Protein AF-A0A956PWE1-F1 (afdb_monomer)

Structure (mmCIF, N/CA/C/O backbone):
data_AF-A0A956PWE1-F1
#
_entry.id   AF-A0A956PWE1-F1
#
loop_
_atom_site.group_PDB
_atom_site.id
_atom_site.type_symbol
_atom_site.label_atom_id
_atom_site.label_alt_id
_atom_site.label_comp_id
_atom_site.label_asym_id
_atom_site.label_entity_id
_atom_site.label_seq_id
_atom_site.pdbx_PDB_ins_code
_atom_site.Cartn_x
_atom_site.Cartn_y
_atom_site.Cartn_z
_atom_site.occupancy
_atom_site.B_iso_or_equiv
_atom_site.auth_seq_id
_atom_site.auth_comp_id
_atom_site.auth_asym_id
_atom_site.auth_atom_id
_atom_site.pdbx_PDB_model_num
ATOM 1 N N . GLU A 1 1 ? 15.036 -24.153 10.943 1.00 48.28 1 GLU A N 1
ATOM 2 C CA . GLU A 1 1 ? 14.467 -22.879 10.458 1.00 48.28 1 GLU A CA 1
ATOM 3 C C . GLU A 1 1 ? 12.993 -22.847 10.825 1.00 48.28 1 GLU A C 1
ATOM 5 O O . GLU A 1 1 ? 12.318 -23.848 10.613 1.00 48.28 1 GLU A O 1
ATOM 10 N N . ALA A 1 2 ? 12.504 -21.773 11.447 1.00 52.38 2 ALA A N 1
ATOM 11 C CA . ALA A 1 2 ? 11.078 -21.641 11.735 1.00 52.38 2 ALA A CA 1
ATOM 12 C C . ALA A 1 2 ? 10.349 -21.347 10.417 1.00 52.38 2 ALA A C 1
ATOM 14 O O . ALA A 1 2 ? 10.543 -20.285 9.827 1.00 52.38 2 ALA A O 1
ATOM 15 N N . ARG A 1 3 ? 9.549 -22.300 9.927 1.00 61.69 3 ARG A N 1
ATOM 16 C CA . ARG A 1 3 ? 8.658 -22.057 8.792 1.00 61.69 3 ARG A CA 1
ATOM 17 C C . ARG A 1 3 ? 7.549 -21.131 9.291 1.00 61.69 3 ARG A C 1
ATOM 19 O O . ARG A 1 3 ? 6.756 -21.528 10.139 1.00 61.69 3 ARG A O 1
ATOM 26 N N . ILE A 1 4 ? 7.541 -19.887 8.821 1.00 75.19 4 ILE A N 1
ATOM 27 C CA . ILE A 1 4 ? 6.430 -18.970 9.082 1.00 75.19 4 ILE A CA 1
ATOM 28 C C . ILE A 1 4 ? 5.277 -19.431 8.196 1.00 75.19 4 ILE A C 1
ATOM 30 O O . ILE A 1 4 ? 5.312 -19.242 6.980 1.00 75.19 4 ILE A O 1
ATOM 34 N N . GLU A 1 5 ? 4.301 -20.097 8.804 1.00 78.12 5 GLU A N 1
ATOM 35 C CA . GLU A 1 5 ? 3.059 -20.456 8.128 1.00 78.12 5 GLU A CA 1
ATOM 36 C C . GLU A 1 5 ? 2.247 -19.181 7.835 1.00 78.12 5 GLU A C 1
ATOM 38 O O . GLU A 1 5 ? 2.260 -18.237 8.636 1.00 78.12 5 GLU A O 1
ATOM 43 N N . PRO A 1 6 ? 1.569 -19.103 6.678 1.00 82.12 6 PRO A N 1
ATOM 44 C CA . PRO A 1 6 ? 0.709 -17.973 6.368 1.00 82.12 6 PRO A CA 1
ATOM 45 C C . PRO A 1 6 ? -0.454 -17.907 7.363 1.00 82.12 6 PRO A C 1
ATOM 47 O O . PRO A 1 6 ? -1.070 -18.922 7.683 1.00 82.12 6 PRO A O 1
ATOM 50 N N . LEU A 1 7 ? -0.770 -16.695 7.823 1.00 85.44 7 LEU A N 1
ATOM 51 C CA . LEU A 1 7 ? -1.901 -16.465 8.717 1.00 85.44 7 LEU A CA 1
ATOM 52 C C . LEU A 1 7 ? -3.217 -16.847 8.032 1.00 85.44 7 LEU A C 1
ATOM 54 O O . LEU A 1 7 ? -3.465 -16.497 6.875 1.00 85.44 7 LEU A O 1
ATOM 58 N N . THR A 1 8 ? -4.089 -17.515 8.777 1.00 90.75 8 THR A N 1
ATOM 59 C CA . THR A 1 8 ? -5.470 -17.772 8.372 1.00 90.75 8 THR A CA 1
ATOM 60 C C . THR A 1 8 ? -6.277 -16.474 8.321 1.00 90.75 8 THR A C 1
ATOM 62 O O . THR A 1 8 ? -5.961 -15.484 8.986 1.00 90.75 8 THR A O 1
ATOM 65 N N . ALA A 1 9 ? -7.383 -16.478 7.573 1.00 87.50 9 ALA A N 1
ATOM 66 C CA . ALA A 1 9 ? -8.286 -15.328 7.507 1.00 87.50 9 ALA A CA 1
ATOM 67 C C . ALA A 1 9 ? -8.824 -14.916 8.893 1.00 87.50 9 ALA A C 1
ATOM 69 O O . ALA A 1 9 ? -8.950 -13.725 9.172 1.00 87.50 9 ALA A O 1
ATOM 70 N N . SER A 1 10 ? -9.094 -15.888 9.771 1.00 90.44 10 SER A N 1
ATOM 71 C CA . SER A 1 10 ? -9.523 -15.644 11.152 1.00 90.44 10 SER A CA 1
ATOM 72 C C . SER A 1 10 ? -8.423 -15.033 12.014 1.00 90.44 10 SER A C 1
ATOM 74 O O . SER A 1 10 ? -8.701 -14.155 12.825 1.00 90.44 10 SER A O 1
ATOM 76 N N . GLU A 1 11 ? -7.170 -15.458 11.841 1.00 92.56 11 GLU A N 1
ATOM 77 C CA . GLU A 1 11 ? -6.045 -14.853 12.559 1.00 92.56 11 GLU A CA 1
ATOM 78 C C . GLU A 1 11 ? -5.810 -13.419 12.100 1.00 92.56 11 GLU A C 1
ATOM 80 O O . GLU A 1 11 ? -5.657 -12.539 12.940 1.00 92.56 11 GLU A O 1
ATOM 85 N N . ILE A 1 12 ? -5.848 -13.167 10.788 1.00 91.44 12 ILE A N 1
ATOM 86 C CA . ILE A 1 12 ? -5.749 -11.813 10.229 1.00 91.44 12 ILE A CA 1
ATOM 87 C C . ILE A 1 12 ? -6.846 -10.918 10.806 1.00 91.44 12 ILE A C 1
ATOM 89 O O . ILE A 1 12 ? -6.557 -9.803 11.229 1.00 91.44 12 ILE A O 1
ATOM 93 N N . ASP A 1 13 ? -8.094 -11.390 10.840 1.00 91.75 13 ASP A N 1
ATOM 94 C CA . ASP A 1 13 ? -9.207 -10.600 11.368 1.00 91.75 13 ASP A CA 1
ATOM 95 C C . ASP A 1 13 ? -9.058 -10.298 12.862 1.00 91.75 13 ASP A C 1
ATOM 97 O O . ASP A 1 13 ? -9.322 -9.171 13.287 1.00 91.75 13 ASP A O 1
ATOM 101 N N . ARG A 1 14 ? -8.576 -11.272 13.639 1.00 94.38 14 ARG A N 1
ATOM 102 C CA . ARG A 1 14 ? -8.281 -11.097 15.061 1.00 94.38 14 ARG A CA 1
ATOM 103 C C . ARG A 1 14 ? -7.185 -10.052 15.277 1.00 94.38 14 ARG A C 1
ATOM 105 O O . ARG A 1 14 ? -7.443 -9.061 15.950 1.00 94.38 14 ARG A O 1
ATOM 112 N N . TYR A 1 15 ? -6.018 -10.214 14.649 1.00 94.06 15 TYR A N 1
ATOM 113 C CA . TYR A 1 15 ? -4.905 -9.262 14.780 1.00 94.06 15 TYR A CA 1
ATOM 114 C C . TYR A 1 15 ? -5.271 -7.857 14.305 1.00 94.06 15 TYR A C 1
ATOM 116 O O . TYR A 1 15 ? -4.878 -6.871 14.919 1.00 94.06 15 TYR A O 1
ATOM 124 N N . LEU A 1 16 ? -6.029 -7.754 13.212 1.00 94.31 16 LEU A N 1
ATOM 125 C CA . LEU A 1 16 ? -6.476 -6.468 12.694 1.00 94.31 16 LEU A CA 1
ATOM 126 C C . LEU A 1 16 ? -7.479 -5.799 13.635 1.00 94.31 16 LEU A C 1
ATOM 128 O O . LEU A 1 16 ? -7.455 -4.584 13.772 1.00 94.31 16 LEU A O 1
ATOM 132 N N . THR A 1 17 ? -8.351 -6.569 14.284 1.00 94.38 17 THR A N 1
ATOM 133 C CA . THR A 1 17 ? -9.284 -6.027 15.279 1.00 94.38 17 THR A CA 1
ATOM 134 C C . THR A 1 17 ? -8.535 -5.525 16.507 1.00 94.38 17 THR A C 1
ATOM 136 O O . THR A 1 17 ? -8.708 -4.364 16.855 1.00 94.38 17 THR A O 1
ATOM 139 N N . GLU A 1 18 ? -7.636 -6.337 17.069 1.00 95.12 18 GLU A N 1
ATOM 140 C CA . GLU A 1 18 ? -6.771 -5.940 18.192 1.00 95.12 18 GLU A CA 1
ATOM 141 C C . GLU A 1 18 ? -5.992 -4.649 17.864 1.00 95.12 18 GLU A C 1
ATOM 143 O O . GLU A 1 18 ? -6.022 -3.688 18.626 1.00 95.12 18 GLU A O 1
ATOM 148 N N . PHE A 1 19 ? -5.378 -4.577 16.678 1.00 94.50 19 PHE A N 1
ATOM 149 C CA . PHE A 1 19 ? -4.652 -3.388 16.222 1.00 94.50 19 PHE A CA 1
ATOM 150 C C . PHE A 1 19 ? -5.533 -2.133 16.112 1.00 94.50 19 PHE A C 1
ATOM 152 O O . PHE A 1 19 ? -5.101 -1.040 16.474 1.00 94.50 19 PHE A O 1
ATOM 159 N N . LEU A 1 20 ? -6.747 -2.266 15.567 1.00 94.44 20 LEU A N 1
ATOM 160 C CA . LEU A 1 20 ? -7.656 -1.131 15.386 1.00 94.44 20 LEU A CA 1
ATOM 161 C C . LEU A 1 20 ? -8.162 -0.600 16.727 1.00 94.44 20 LEU A C 1
ATOM 163 O O . LEU A 1 20 ? -8.250 0.615 16.892 1.00 94.44 20 LEU A O 1
ATOM 167 N N . ASP A 1 21 ? -8.449 -1.495 17.671 1.00 94.06 21 ASP A N 1
ATOM 168 C CA . ASP A 1 21 ? -8.896 -1.126 19.013 1.00 94.06 21 ASP A CA 1
ATOM 169 C C . ASP A 1 21 ? -7.774 -0.376 19.766 1.00 94.06 21 ASP A C 1
ATOM 171 O O . ASP A 1 21 ? -8.020 0.663 20.384 1.00 94.06 21 ASP A O 1
ATOM 175 N N . ASP A 1 22 ? -6.519 -0.821 19.629 1.00 94.88 22 ASP A N 1
ATOM 176 C CA . ASP A 1 22 ? -5.349 -0.121 20.179 1.00 94.88 22 ASP A CA 1
ATOM 177 C C . ASP A 1 22 ? -5.142 1.265 19.543 1.00 94.88 22 ASP A C 1
ATOM 179 O O . ASP A 1 22 ? -4.854 2.245 20.238 1.00 94.88 22 ASP A O 1
ATOM 183 N N . ALA A 1 23 ? -5.286 1.373 18.219 1.00 93.25 23 ALA A N 1
ATOM 184 C CA . ALA A 1 23 ? -5.131 2.635 17.496 1.00 93.25 23 ALA A CA 1
ATOM 185 C C . ALA A 1 23 ? -6.223 3.658 17.867 1.00 93.25 23 ALA A C 1
ATOM 187 O O . ALA A 1 23 ? -5.942 4.856 17.981 1.00 93.25 23 ALA A O 1
ATOM 188 N N . GLU A 1 24 ? -7.455 3.203 18.098 1.00 91.94 24 GLU A N 1
ATOM 189 C CA . GLU A 1 24 ? -8.551 4.034 18.606 1.00 91.94 24 GLU A CA 1
ATOM 190 C C . GLU A 1 24 ? -8.279 4.503 20.041 1.00 91.94 24 GLU A C 1
ATOM 192 O O . GLU A 1 24 ? -8.366 5.699 20.326 1.00 91.94 24 GLU A O 1
ATOM 197 N N . ALA A 1 25 ? -7.832 3.605 20.927 1.00 92.94 25 ALA A N 1
ATOM 198 C CA . ALA A 1 25 ? -7.466 3.955 22.301 1.00 92.94 25 ALA A CA 1
ATOM 199 C C . ALA A 1 25 ? -6.324 4.991 22.376 1.00 92.94 25 ALA A C 1
ATOM 201 O O . ALA A 1 25 ? -6.262 5.793 23.310 1.00 92.94 25 ALA A O 1
AT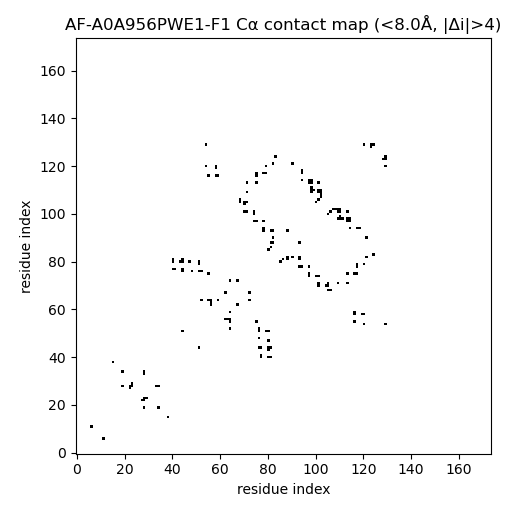OM 202 N N . GLN A 1 26 ? -5.435 5.009 21.378 1.00 93.31 26 GLN A N 1
ATOM 203 C CA . GLN A 1 26 ? -4.356 5.995 21.236 1.00 93.31 26 GLN A CA 1
ATOM 204 C C . GLN A 1 26 ? -4.787 7.295 20.532 1.00 93.31 26 GLN A C 1
ATOM 206 O O . GLN A 1 26 ? -3.962 8.193 20.348 1.00 93.31 26 GLN A O 1
ATOM 211 N N . GLY A 1 27 ? -6.052 7.414 20.117 1.00 91.12 27 GLY A N 1
ATOM 212 C CA . GLY A 1 27 ? -6.577 8.577 19.397 1.00 91.12 27 GLY A CA 1
ATOM 213 C C . GLY A 1 27 ? -6.031 8.735 17.972 1.00 91.12 27 GLY A C 1
ATOM 214 O O . GLY A 1 27 ? -6.070 9.835 17.416 1.00 91.12 27 GLY A O 1
ATOM 215 N N . GLN A 1 28 ? -5.488 7.663 17.386 1.00 88.69 28 GLN A N 1
ATOM 216 C CA . GLN A 1 28 ? -4.987 7.641 16.005 1.00 88.69 28 GLN A CA 1
ATOM 217 C C . GLN A 1 28 ? -6.117 7.410 14.996 1.00 88.69 28 GLN A C 1
ATOM 219 O O . GLN A 1 28 ? -6.046 7.899 13.869 1.00 88.69 28 GLN A O 1
ATOM 224 N N . LEU A 1 29 ? -7.170 6.708 15.418 1.00 86.94 29 LEU A N 1
ATOM 225 C CA . LEU A 1 29 ? -8.442 6.590 14.710 1.00 86.94 29 LEU A CA 1
ATOM 226 C C . LEU A 1 29 ? -9.489 7.446 15.420 1.00 86.94 29 LEU A C 1
ATOM 228 O O . LEU A 1 29 ? -9.548 7.468 16.647 1.00 86.94 29 LEU A O 1
ATOM 232 N N . LYS A 1 30 ? -10.270 8.197 14.639 1.00 81.50 30 LYS A N 1
ATOM 233 C CA . LYS A 1 30 ? -11.196 9.215 15.163 1.00 81.50 30 LYS A CA 1
ATOM 234 C C . LYS A 1 30 ? -12.664 8.824 15.052 1.00 81.50 30 LYS A C 1
ATOM 236 O O . LYS A 1 30 ? -13.487 9.400 15.757 1.00 81.50 30 LYS A O 1
ATOM 241 N N . ASP A 1 31 ? -12.983 7.900 14.155 1.00 88.69 31 ASP A N 1
ATOM 242 C CA . ASP A 1 31 ? -14.345 7.520 13.812 1.00 88.69 31 ASP A CA 1
ATOM 243 C C . ASP A 1 31 ? -14.404 6.095 13.235 1.00 88.69 31 ASP A C 1
ATOM 245 O O . ASP A 1 31 ? -13.392 5.492 12.855 1.00 88.69 31 ASP A O 1
ATOM 249 N N . GLU A 1 32 ? -15.625 5.561 13.179 1.00 89.88 32 GLU A N 1
ATOM 250 C CA . GLU A 1 32 ? -15.907 4.235 12.624 1.00 89.88 32 GLU A CA 1
ATOM 251 C C . GLU A 1 32 ? -15.610 4.171 11.117 1.00 89.88 32 GLU A C 1
ATOM 253 O O . GLU A 1 32 ? -15.248 3.111 10.607 1.00 89.88 32 GLU A O 1
ATOM 258 N N . ASP A 1 33 ? -15.687 5.296 10.402 1.00 90.75 33 ASP A N 1
ATOM 259 C CA . ASP A 1 33 ? -15.404 5.351 8.966 1.00 90.75 33 ASP A CA 1
ATOM 260 C C . ASP A 1 33 ? -13.928 5.038 8.684 1.00 90.75 33 ASP A C 1
ATOM 262 O O . ASP A 1 33 ? -13.617 4.199 7.833 1.00 90.75 33 ASP A O 1
ATOM 266 N N . GLY A 1 34 ? -13.002 5.630 9.444 1.00 90.06 34 GLY A N 1
ATOM 267 C CA . GLY A 1 34 ? -11.572 5.336 9.369 1.00 90.06 34 GLY A CA 1
ATOM 268 C C . GLY A 1 34 ? -11.253 3.889 9.749 1.00 90.06 34 GLY A C 1
ATOM 269 O O . GLY A 1 34 ? -10.404 3.244 9.118 1.00 90.06 34 GLY A O 1
ATOM 270 N N . ARG A 1 35 ? -11.974 3.339 10.733 1.00 93.31 35 ARG A N 1
ATOM 271 C CA . ARG A 1 35 ? -11.852 1.934 11.146 1.00 93.31 35 ARG A CA 1
ATOM 272 C C . ARG A 1 35 ? -12.301 0.986 10.032 1.00 93.31 35 ARG A C 1
ATOM 274 O O . ARG A 1 35 ? -11.566 0.063 9.663 1.00 93.31 35 ARG A O 1
ATOM 281 N N . ALA A 1 36 ? -13.469 1.241 9.449 1.00 92.75 36 ALA A N 1
ATOM 282 C CA . ALA A 1 36 ? -14.016 0.475 8.336 1.00 92.75 36 ALA A CA 1
ATOM 283 C C . ALA A 1 36 ? -13.127 0.572 7.088 1.00 92.75 36 ALA A C 1
ATOM 285 O O . ALA A 1 36 ? -12.854 -0.444 6.438 1.00 92.75 36 ALA A O 1
ATOM 286 N N . PHE A 1 37 ? -12.617 1.769 6.784 1.00 92.62 37 PHE A N 1
ATOM 287 C CA . PHE A 1 37 ? -11.690 1.998 5.680 1.00 92.62 37 PHE A CA 1
ATOM 288 C C . PHE A 1 37 ? -10.396 1.204 5.857 1.00 92.62 37 PHE A C 1
ATOM 290 O O . PHE A 1 37 ? -10.033 0.428 4.973 1.00 92.62 37 PHE A O 1
ATOM 297 N N . THR A 1 38 ? -9.745 1.318 7.016 1.00 93.44 38 THR A N 1
ATOM 298 C CA . THR A 1 38 ? -8.495 0.598 7.311 1.00 93.44 38 THR A CA 1
ATOM 299 C C . THR A 1 38 ? -8.693 -0.910 7.192 1.00 93.44 38 THR A C 1
ATOM 301 O O . THR A 1 38 ? -7.887 -1.608 6.571 1.00 93.44 38 THR A O 1
ATOM 304 N N . ARG A 1 39 ? -9.816 -1.425 7.713 1.00 94.69 39 ARG A N 1
ATOM 305 C CA . ARG A 1 39 ? -10.152 -2.847 7.599 1.00 94.69 39 ARG A CA 1
ATOM 306 C C . ARG A 1 39 ? -10.307 -3.282 6.145 1.00 94.69 39 ARG A C 1
ATOM 308 O O . ARG A 1 39 ? -9.767 -4.322 5.760 1.00 94.69 39 ARG A O 1
ATOM 315 N N . ARG A 1 40 ? -11.031 -2.501 5.341 1.00 95.12 40 ARG A N 1
ATOM 316 C CA . ARG A 1 40 ? -11.221 -2.768 3.910 1.00 95.12 40 ARG A CA 1
ATOM 317 C C . ARG A 1 40 ? -9.900 -2.718 3.150 1.00 95.12 40 ARG A C 1
ATOM 319 O O . ARG A 1 40 ? -9.655 -3.612 2.347 1.00 95.12 40 ARG A O 1
ATOM 326 N N . LEU A 1 41 ? -9.049 -1.732 3.426 1.00 95.69 41 LEU A N 1
ATOM 327 C CA . LEU A 1 41 ? -7.751 -1.570 2.777 1.00 95.69 41 LEU A CA 1
ATOM 328 C C . LEU A 1 41 ? -6.854 -2.791 3.011 1.00 95.69 41 LEU A C 1
ATOM 330 O O . LEU A 1 41 ? -6.377 -3.403 2.056 1.00 95.69 41 LEU A O 1
ATOM 334 N N . VAL A 1 42 ? -6.670 -3.191 4.273 1.00 94.81 42 VAL A N 1
ATOM 335 C CA . VAL A 1 42 ? -5.799 -4.322 4.631 1.00 94.81 42 VAL A CA 1
ATOM 336 C C . VAL A 1 42 ? -6.339 -5.632 4.062 1.00 94.81 42 VAL A C 1
ATOM 338 O O . VAL A 1 42 ? -5.604 -6.377 3.411 1.00 94.81 42 VAL A O 1
ATOM 341 N N . LYS A 1 43 ? -7.628 -5.922 4.277 1.00 94.81 43 LYS A N 1
ATOM 342 C CA . LYS A 1 43 ? -8.230 -7.174 3.798 1.00 94.81 43 LYS A CA 1
ATOM 343 C C . LYS A 1 43 ? -8.247 -7.252 2.279 1.00 94.81 43 LYS A C 1
ATOM 345 O O . LYS A 1 43 ? -7.907 -8.295 1.728 1.00 94.81 43 LYS A O 1
ATOM 350 N N . GLY A 1 44 ? -8.601 -6.161 1.612 1.00 95.81 44 GLY A N 1
ATOM 351 C CA . GLY A 1 44 ? -8.635 -6.101 0.161 1.00 95.81 44 GLY A CA 1
ATOM 352 C C . GLY A 1 44 ? -7.249 -6.274 -0.459 1.00 95.81 44 GLY A C 1
ATOM 353 O O . GLY A 1 44 ? -7.079 -7.106 -1.348 1.00 95.81 44 GLY A O 1
ATOM 354 N N . ALA A 1 45 ? -6.221 -5.609 0.078 1.00 96.50 45 ALA A N 1
ATOM 355 C CA . ALA A 1 45 ? -4.846 -5.797 -0.384 1.00 96.50 45 ALA A CA 1
ATOM 356 C C . ALA A 1 45 ? -4.359 -7.251 -0.224 1.00 96.50 45 ALA A C 1
ATOM 358 O O . ALA A 1 45 ? -3.615 -7.751 -1.069 1.00 96.50 45 ALA A O 1
ATOM 359 N N . LEU A 1 46 ? -4.791 -7.952 0.831 1.00 94.75 46 LEU A N 1
ATOM 360 C CA . LEU A 1 46 ? -4.487 -9.373 1.031 1.00 94.75 46 LEU A CA 1
ATOM 361 C C . LEU A 1 46 ? -5.260 -10.281 0.064 1.00 94.75 46 LEU A C 1
ATOM 363 O O . LEU A 1 46 ? -4.677 -11.211 -0.488 1.00 94.75 46 LEU A O 1
ATOM 367 N N . GLN A 1 47 ? -6.542 -10.002 -0.178 1.00 95.19 47 GLN A N 1
ATOM 368 C CA . GLN A 1 47 ? -7.381 -10.760 -1.115 1.00 95.19 47 GLN A CA 1
ATOM 369 C C . GLN A 1 47 ? -6.899 -10.624 -2.566 1.00 95.19 47 GLN A C 1
ATOM 371 O O . GLN A 1 47 ? -6.867 -11.607 -3.301 1.00 95.19 47 GLN A O 1
ATOM 376 N N . HIS A 1 48 ? -6.461 -9.427 -2.962 1.00 96.38 48 HIS A N 1
ATOM 377 C CA . HIS A 1 48 ? -5.952 -9.130 -4.305 1.00 96.38 48 HIS A CA 1
ATOM 378 C C . HIS A 1 48 ? -4.434 -9.299 -4.431 1.00 96.38 48 HIS A C 1
ATOM 380 O O . HIS A 1 48 ? -3.846 -8.956 -5.459 1.00 96.38 48 HIS A O 1
ATOM 386 N N . LYS A 1 49 ? -3.767 -9.841 -3.406 1.00 95.06 49 LYS A N 1
ATOM 387 C CA . LYS A 1 49 ? -2.303 -9.877 -3.316 1.00 95.06 49 LYS A CA 1
ATOM 388 C C . LYS A 1 49 ? -1.641 -10.465 -4.564 1.00 95.06 49 LYS A C 1
ATOM 390 O O . LYS A 1 49 ? -0.631 -9.936 -5.017 1.00 95.06 49 LYS A O 1
ATOM 395 N N . ASP A 1 50 ? -2.181 -11.537 -5.135 1.00 94.69 50 ASP A N 1
ATOM 396 C CA . ASP A 1 50 ? -1.561 -12.197 -6.290 1.00 94.69 50 ASP A CA 1
ATOM 397 C C . ASP A 1 50 ? -1.750 -11.422 -7.601 1.00 94.69 50 ASP A C 1
ATOM 399 O O . ASP A 1 50 ? -0.890 -11.458 -8.483 1.00 94.69 50 ASP A O 1
ATOM 403 N N . GLU A 1 51 ? -2.849 -10.682 -7.746 1.00 95.38 51 GLU A N 1
ATOM 404 C CA . GLU A 1 51 ? -3.034 -9.712 -8.828 1.00 95.38 51 GLU A CA 1
ATOM 405 C C . GLU A 1 51 ? -2.058 -8.543 -8.685 1.00 95.38 51 GLU A C 1
ATOM 407 O O . GLU A 1 51 ? -1.304 -8.238 -9.612 1.00 95.38 51 GLU A O 1
ATOM 412 N N . ILE A 1 52 ? -2.005 -7.958 -7.492 1.00 96.50 52 ILE A N 1
ATOM 413 C CA . ILE A 1 52 ? -1.123 -6.842 -7.161 1.00 96.50 52 ILE A CA 1
ATOM 414 C C . ILE A 1 52 ? 0.343 -7.230 -7.378 1.00 96.50 52 ILE A C 1
ATOM 416 O O . ILE A 1 52 ? 1.085 -6.514 -8.047 1.00 96.50 52 ILE A O 1
ATOM 420 N N . ASP A 1 53 ? 0.766 -8.399 -6.895 1.00 95.31 53 ASP A N 1
ATOM 421 C CA . ASP A 1 53 ? 2.131 -8.894 -7.069 1.00 95.31 53 ASP A CA 1
ATOM 422 C C . ASP A 1 53 ? 2.464 -9.130 -8.556 1.00 95.31 53 ASP A C 1
ATOM 424 O O . ASP A 1 53 ? 3.605 -8.915 -8.972 1.00 95.31 53 ASP A O 1
ATOM 428 N N . ARG A 1 54 ? 1.497 -9.544 -9.391 1.00 93.31 54 ARG A N 1
ATOM 429 C CA . ARG A 1 54 ? 1.694 -9.637 -10.853 1.00 93.31 54 ARG A CA 1
ATOM 430 C C . ARG A 1 54 ? 1.901 -8.258 -11.481 1.00 93.31 54 ARG A C 1
ATOM 432 O O . ARG A 1 54 ? 2.821 -8.096 -12.284 1.00 93.31 54 ARG A O 1
ATOM 439 N N . ILE A 1 55 ? 1.099 -7.266 -11.096 1.00 94.62 55 ILE A N 1
ATOM 440 C CA . ILE A 1 55 ? 1.236 -5.882 -11.571 1.00 94.62 55 ILE A CA 1
ATOM 441 C C . ILE A 1 55 ? 2.600 -5.313 -11.164 1.00 94.62 55 ILE A C 1
ATOM 443 O O . ILE A 1 55 ? 3.327 -4.795 -12.016 1.00 94.62 55 ILE A O 1
ATOM 447 N N . LEU A 1 56 ? 2.983 -5.481 -9.896 1.00 94.56 56 LEU A N 1
ATOM 448 C CA . LEU A 1 56 ? 4.258 -5.010 -9.361 1.00 94.56 56 LEU A CA 1
ATOM 449 C C . LEU A 1 56 ? 5.445 -5.638 -10.089 1.00 94.56 56 LEU A C 1
ATOM 451 O O . LEU A 1 56 ? 6.328 -4.906 -10.521 1.00 94.56 56 LEU A O 1
ATOM 455 N N . ARG A 1 57 ? 5.461 -6.961 -10.307 1.00 92.12 57 ARG A N 1
ATOM 456 C CA . ARG A 1 57 ? 6.548 -7.629 -11.056 1.00 92.12 57 ARG A CA 1
ATOM 457 C C . ARG A 1 57 ? 6.679 -7.113 -12.490 1.00 92.12 57 ARG A C 1
ATOM 459 O O . ARG A 1 57 ? 7.786 -6.993 -13.005 1.00 92.12 57 ARG A O 1
ATOM 466 N N . ARG A 1 58 ? 5.559 -6.793 -13.141 1.00 89.62 58 ARG A N 1
ATOM 467 C CA . ARG A 1 58 ? 5.548 -6.292 -14.522 1.00 89.62 58 ARG A CA 1
ATOM 468 C C . ARG A 1 58 ? 6.111 -4.876 -14.642 1.00 89.62 58 ARG A C 1
ATOM 470 O O . ARG A 1 58 ? 6.753 -4.565 -15.647 1.00 89.62 58 ARG A O 1
ATOM 477 N N . VAL A 1 59 ? 5.854 -4.032 -13.645 1.00 90.31 59 VAL A N 1
ATOM 478 C CA . VAL A 1 59 ? 6.321 -2.640 -13.606 1.00 90.31 59 VAL A CA 1
ATOM 479 C C . VAL A 1 59 ? 7.748 -2.550 -13.070 1.00 90.31 59 VAL A C 1
ATOM 481 O O . VAL A 1 59 ? 8.592 -1.862 -13.643 1.00 90.31 59 VAL A O 1
ATOM 484 N N . ALA A 1 60 ? 8.059 -3.313 -12.029 1.00 85.69 60 ALA A N 1
ATOM 485 C CA . ALA A 1 60 ? 9.362 -3.371 -11.388 1.00 85.69 60 ALA A CA 1
ATOM 486 C C . ALA A 1 60 ? 10.315 -4.341 -12.118 1.00 85.69 60 ALA A C 1
ATOM 488 O O . ALA A 1 60 ? 10.943 -5.182 -11.486 1.00 85.69 60 ALA A O 1
ATOM 489 N N . ARG A 1 61 ? 10.440 -4.243 -13.452 1.00 70.69 61 ARG A N 1
ATOM 490 C CA . ARG A 1 61 ? 11.152 -5.239 -14.292 1.00 70.69 61 ARG A CA 1
ATOM 491 C C . ARG A 1 61 ? 12.586 -5.555 -13.848 1.00 70.69 61 ARG A C 1
ATOM 493 O O . ARG A 1 61 ? 13.049 -6.670 -14.044 1.00 70.69 61 ARG A O 1
ATOM 500 N N . ASN A 1 62 ? 13.270 -4.589 -13.235 1.00 74.12 62 ASN A N 1
ATOM 501 C CA . ASN A 1 62 ? 14.651 -4.738 -12.765 1.00 74.12 62 ASN A CA 1
ATOM 502 C C . ASN A 1 62 ? 14.756 -5.076 -11.267 1.00 74.12 62 ASN A C 1
ATOM 504 O O . ASN A 1 62 ? 15.858 -5.179 -10.735 1.00 74.12 62 ASN A O 1
ATOM 508 N N . TRP A 1 63 ? 13.627 -5.226 -10.573 1.00 77.56 63 TRP A N 1
ATOM 509 C CA . TRP A 1 63 ? 13.566 -5.425 -9.131 1.00 77.56 63 TRP A CA 1
ATOM 510 C C . TRP A 1 63 ? 12.804 -6.699 -8.795 1.00 77.56 63 TRP A C 1
ATOM 512 O O . TRP A 1 63 ? 11.601 -6.823 -9.018 1.00 77.56 63 TRP A O 1
ATOM 522 N N . ASN A 1 64 ? 13.510 -7.652 -8.192 1.00 79.62 64 ASN A N 1
ATOM 523 C CA . ASN A 1 64 ? 12.860 -8.826 -7.633 1.00 79.62 64 ASN A CA 1
ATOM 524 C C . ASN A 1 64 ? 12.033 -8.404 -6.402 1.00 79.62 64 ASN A C 1
ATOM 526 O O . ASN A 1 64 ? 12.584 -7.903 -5.422 1.00 79.62 64 ASN A O 1
ATOM 530 N N . LEU A 1 65 ? 10.719 -8.645 -6.456 1.00 85.06 65 LEU A N 1
ATOM 531 C CA . LEU A 1 65 ? 9.753 -8.337 -5.396 1.00 85.06 65 LEU A CA 1
ATOM 532 C C . 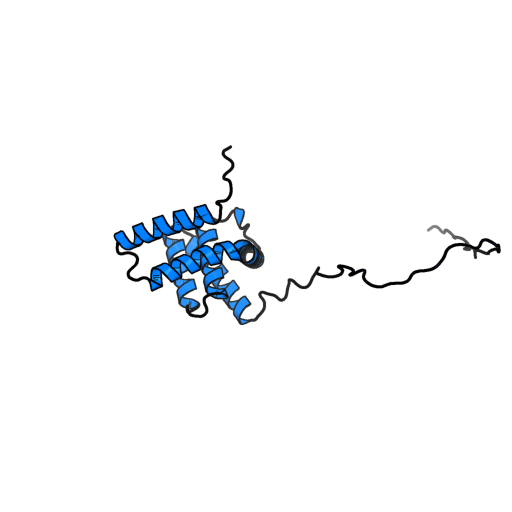LEU A 1 65 ? 10.121 -8.956 -4.038 1.00 85.06 65 LEU A C 1
ATOM 534 O O . LEU A 1 65 ? 9.936 -8.330 -2.995 1.00 85.06 65 LEU A O 1
ATOM 538 N N . GLU A 1 66 ? 10.694 -10.155 -4.038 1.00 84.81 66 GLU A N 1
ATOM 539 C CA . GLU A 1 66 ? 11.134 -10.861 -2.829 1.00 84.81 66 GLU A CA 1
ATOM 540 C C . GLU A 1 66 ? 12.374 -10.210 -2.209 1.00 84.81 66 GLU A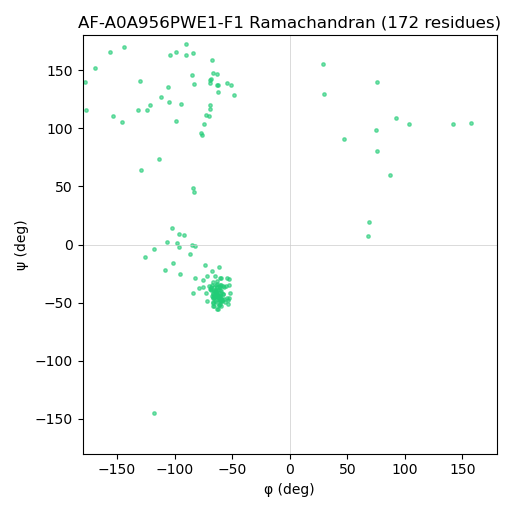 C 1
ATOM 542 O O . GLU A 1 66 ? 12.553 -10.261 -0.995 1.00 84.81 66 GLU A O 1
ATOM 547 N N . ARG A 1 67 ? 13.195 -9.539 -3.026 1.00 87.12 67 ARG A N 1
ATOM 548 C CA . ARG A 1 67 ? 14.392 -8.809 -2.579 1.00 87.12 67 ARG A CA 1
ATOM 549 C C . ARG A 1 67 ? 14.101 -7.373 -2.142 1.00 87.12 67 ARG A C 1
ATOM 551 O O . ARG A 1 67 ? 15.001 -6.716 -1.625 1.00 87.12 67 ARG A O 1
ATOM 558 N N . MET A 1 68 ? 12.883 -6.873 -2.353 1.00 90.25 68 MET A N 1
ATOM 559 C CA . MET A 1 68 ? 12.480 -5.561 -1.847 1.00 90.25 68 MET A CA 1
ATOM 560 C C . MET A 1 68 ? 12.422 -5.575 -0.319 1.00 90.25 68 MET A C 1
ATOM 562 O O . MET A 1 68 ? 12.043 -6.585 0.290 1.00 90.25 68 MET A O 1
ATOM 566 N N . ALA A 1 69 ? 12.725 -4.428 0.296 1.00 93.31 69 ALA A N 1
ATOM 567 C CA . ALA A 1 69 ? 12.463 -4.222 1.712 1.00 93.31 69 ALA A CA 1
ATOM 568 C C . ALA A 1 69 ? 11.000 -4.578 2.018 1.00 93.31 69 ALA A C 1
ATOM 570 O O . ALA A 1 69 ? 10.090 -4.250 1.251 1.00 93.31 69 ALA A O 1
ATOM 571 N N . ALA A 1 70 ? 10.768 -5.283 3.128 1.00 93.81 70 ALA A N 1
ATOM 572 C CA . ALA A 1 70 ? 9.429 -5.758 3.472 1.00 93.81 70 ALA A CA 1
ATOM 573 C C . ALA A 1 70 ? 8.421 -4.604 3.587 1.00 93.81 70 ALA A C 1
ATOM 575 O O . ALA A 1 70 ? 7.276 -4.750 3.160 1.00 93.81 70 ALA A O 1
ATOM 576 N N . VAL A 1 71 ? 8.879 -3.455 4.095 1.00 95.88 71 VAL A N 1
ATOM 577 C CA . VAL A 1 71 ? 8.096 -2.219 4.184 1.00 95.88 71 VAL A CA 1
ATOM 578 C C . VAL A 1 71 ? 7.720 -1.723 2.789 1.00 95.88 71 VAL A C 1
ATOM 580 O O . VAL A 1 71 ? 6.532 -1.634 2.504 1.00 95.88 71 VAL A O 1
ATOM 583 N N . ASP A 1 72 ? 8.690 -1.513 1.891 1.00 95.75 72 ASP A N 1
ATOM 584 C CA . ASP A 1 72 ? 8.429 -1.039 0.518 1.00 95.75 72 ASP A CA 1
ATOM 585 C C . ASP A 1 72 ? 7.428 -1.933 -0.208 1.00 95.75 72 ASP A C 1
ATOM 587 O O . ASP A 1 72 ? 6.464 -1.452 -0.798 1.00 95.75 72 ASP A O 1
ATOM 591 N N . ARG A 1 73 ? 7.616 -3.253 -0.120 1.00 95.62 73 ARG A N 1
ATOM 592 C CA . ARG A 1 73 ? 6.719 -4.215 -0.759 1.00 95.62 73 ARG A CA 1
ATOM 593 C C . ARG A 1 73 ? 5.288 -4.108 -0.231 1.00 95.62 73 ARG A C 1
ATOM 595 O O . ARG A 1 73 ? 4.352 -4.166 -1.023 1.00 95.62 73 ARG A O 1
ATOM 602 N N . ASN A 1 74 ? 5.097 -3.987 1.081 1.00 96.25 74 ASN A N 1
ATOM 603 C CA . ASN A 1 74 ? 3.756 -3.911 1.664 1.00 96.25 74 ASN A CA 1
ATOM 604 C C . ASN A 1 74 ? 3.101 -2.541 1.440 1.00 96.25 74 ASN A C 1
ATOM 606 O O . ASN A 1 74 ? 1.911 -2.494 1.146 1.00 96.25 74 ASN A O 1
ATOM 610 N N . VAL A 1 75 ? 3.874 -1.451 1.477 1.00 97.31 75 VAL A N 1
ATOM 611 C CA . VAL A 1 75 ? 3.409 -0.107 1.098 1.00 97.31 75 VAL A CA 1
ATOM 612 C C . VAL A 1 75 ? 2.930 -0.096 -0.350 1.00 97.31 75 VAL A C 1
ATOM 614 O O . VAL A 1 75 ? 1.812 0.330 -0.622 1.00 97.31 75 VAL A O 1
ATOM 617 N N . LEU A 1 76 ? 3.730 -0.643 -1.271 1.00 97.38 76 LEU A N 1
ATOM 618 C CA . LEU A 1 76 ? 3.348 -0.771 -2.675 1.00 97.38 76 LEU A CA 1
ATOM 619 C C . LEU A 1 76 ? 2.080 -1.609 -2.846 1.00 97.38 76 LEU A C 1
ATOM 621 O O . LEU A 1 76 ? 1.211 -1.236 -3.625 1.00 97.38 76 LEU A O 1
ATOM 625 N N . ARG A 1 77 ? 1.939 -2.717 -2.111 1.00 97.5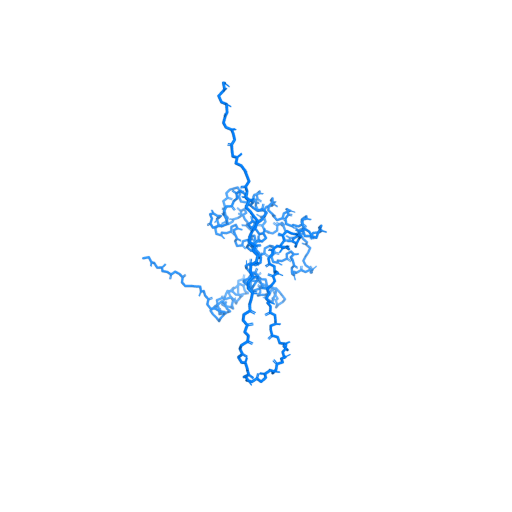6 77 ARG A N 1
ATOM 626 C CA . ARG A 1 77 ? 0.732 -3.549 -2.193 1.00 97.56 77 ARG A CA 1
ATOM 627 C C . ARG A 1 77 ? -0.528 -2.798 -1.777 1.00 97.56 77 ARG A C 1
ATOM 629 O O . ARG A 1 77 ? -1.522 -2.860 -2.493 1.00 97.56 77 ARG A O 1
ATOM 636 N N . MET A 1 78 ? -0.477 -2.085 -0.653 1.00 97.88 78 MET A N 1
ATOM 637 C CA . MET A 1 78 ? -1.612 -1.294 -0.173 1.00 97.88 78 MET A CA 1
ATOM 638 C C . MET A 1 78 ? -1.941 -0.150 -1.133 1.00 97.88 78 MET A C 1
ATOM 640 O O . MET A 1 78 ? -3.099 0.008 -1.501 1.00 97.88 78 MET A O 1
ATOM 644 N N . ALA A 1 79 ? -0.929 0.582 -1.608 1.00 97.81 79 ALA A N 1
ATOM 645 C CA . ALA A 1 79 ? -1.125 1.696 -2.532 1.00 97.81 79 ALA A CA 1
ATOM 646 C C . ALA A 1 79 ? -1.706 1.246 -3.881 1.00 97.81 79 ALA A C 1
ATOM 648 O O . ALA A 1 79 ? -2.582 1.903 -4.434 1.00 97.81 79 ALA A O 1
ATOM 649 N N . VAL A 1 80 ? -1.252 0.108 -4.415 1.00 97.75 80 VAL A N 1
ATOM 650 C CA . VAL A 1 80 ? -1.815 -0.448 -5.654 1.00 97.75 80 VAL A CA 1
ATOM 651 C C . VAL A 1 80 ? -3.254 -0.900 -5.442 1.00 97.75 80 VAL A C 1
ATOM 653 O O . VAL A 1 80 ? -4.089 -0.623 -6.293 1.00 97.75 80 VAL A O 1
ATOM 656 N N . TYR A 1 81 ? -3.569 -1.554 -4.320 1.00 98.12 81 TYR A N 1
ATOM 657 C CA . TYR A 1 81 ? -4.955 -1.909 -4.024 1.00 98.12 81 TYR A CA 1
ATOM 658 C C . TYR A 1 81 ? -5.852 -0.664 -3.957 1.00 98.12 81 TYR A C 1
ATOM 660 O O . TYR A 1 81 ? -6.895 -0.622 -4.605 1.00 98.12 81 TYR A O 1
ATOM 668 N N . GLU A 1 82 ? -5.426 0.365 -3.225 1.00 97.31 82 GLU A N 1
ATOM 669 C CA . GLU A 1 82 ? -6.183 1.608 -3.077 1.00 97.31 82 GLU A CA 1
ATOM 670 C C . GLU A 1 82 ? -6.407 2.303 -4.428 1.00 97.31 82 GLU A C 1
ATOM 672 O O . GLU A 1 82 ? -7.539 2.648 -4.754 1.00 97.31 82 GLU A O 1
ATOM 677 N N . LEU A 1 83 ? -5.370 2.401 -5.270 1.00 96.06 83 LEU A N 1
ATOM 678 C CA . LEU A 1 83 ? -5.476 2.993 -6.609 1.00 96.06 83 LEU A CA 1
ATOM 679 C C . LEU A 1 83 ? -6.466 2.279 -7.533 1.00 96.06 83 LEU A C 1
ATOM 681 O O . LEU A 1 83 ? -7.066 2.927 -8.386 1.00 96.06 83 LEU A O 1
ATOM 685 N N . LEU A 1 84 ? -6.580 0.954 -7.422 1.00 95.06 84 LEU A N 1
ATOM 686 C CA . LEU A 1 84 ? -7.374 0.144 -8.349 1.00 95.06 84 LEU A CA 1
ATOM 687 C C . LEU A 1 84 ? -8.795 -0.125 -7.849 1.00 95.06 84 LEU A C 1
ATOM 689 O O . LEU A 1 84 ? -9.686 -0.375 -8.660 1.00 95.06 84 LEU A O 1
ATOM 693 N N . HIS A 1 85 ? -9.007 -0.102 -6.531 1.00 95.81 85 HIS A N 1
ATOM 694 C CA . HIS A 1 85 ? -10.250 -0.572 -5.915 1.00 95.81 85 HIS A CA 1
ATOM 695 C C . HIS A 1 85 ? -10.930 0.453 -4.996 1.00 95.81 85 HIS A C 1
ATOM 697 O O . HIS A 1 85 ? -12.085 0.238 -4.627 1.00 95.81 85 HIS A O 1
ATOM 703 N N . CYS A 1 86 ? -10.273 1.566 -4.650 1.00 94.81 86 CYS A N 1
ATOM 704 C CA . CYS A 1 86 ? -10.836 2.624 -3.802 1.00 94.81 86 CYS A CA 1
ATOM 705 C C . CYS A 1 86 ? -11.026 3.919 -4.610 1.00 94.81 86 CYS A C 1
ATOM 707 O O . CYS A 1 86 ? -10.282 4.884 -4.452 1.00 94.81 86 CYS A O 1
ATOM 709 N N . ALA A 1 87 ? -12.032 3.944 -5.491 1.00 92.44 87 ALA A N 1
ATOM 710 C CA . ALA A 1 87 ? -12.307 5.071 -6.394 1.00 92.44 87 ALA A CA 1
ATOM 711 C C . ALA A 1 87 ? -12.642 6.393 -5.673 1.00 92.44 87 ALA A C 1
ATOM 713 O O . ALA A 1 87 ? -12.553 7.469 -6.263 1.00 92.44 87 ALA A O 1
ATOM 714 N N . GLU A 1 88 ? -13.037 6.321 -4.404 1.00 93.75 88 GLU A N 1
ATOM 715 C CA . GLU A 1 88 ? -13.274 7.473 -3.541 1.00 93.75 88 GLU A CA 1
ATOM 716 C C . GLU A 1 88 ? -11.985 8.172 -3.083 1.00 93.75 88 GLU A C 1
ATOM 718 O O . GLU A 1 88 ? -12.044 9.327 -2.658 1.00 93.75 88 GLU A O 1
ATOM 723 N N . VAL A 1 89 ? -10.827 7.507 -3.176 1.00 94.69 89 VAL A N 1
ATOM 724 C CA . VAL A 1 89 ? -9.536 8.077 -2.783 1.00 94.69 89 VAL A CA 1
ATOM 725 C C . VAL A 1 89 ? -8.847 8.682 -4.008 1.00 94.69 89 VAL A C 1
ATOM 727 O O . VAL A 1 89 ? -8.557 7.976 -4.975 1.00 94.69 89 VAL A O 1
ATOM 730 N N . PRO A 1 90 ? -8.527 9.990 -4.004 1.00 96.06 90 PRO A N 1
ATOM 731 C CA . PRO A 1 90 ? -7.809 10.594 -5.116 1.00 96.06 90 PRO A CA 1
ATOM 732 C C . PRO A 1 90 ? -6.415 9.960 -5.288 1.00 96.06 90 PRO A C 1
ATOM 734 O O . PRO A 1 90 ? -5.645 9.951 -4.325 1.00 96.06 90 PRO A O 1
ATOM 737 N N . PRO A 1 91 ? -6.002 9.554 -6.507 1.00 94.75 91 PRO A N 1
ATOM 738 C CA . PRO A 1 91 ? -4.719 8.877 -6.734 1.00 94.75 91 PRO A CA 1
ATOM 739 C C . PRO A 1 91 ? -3.493 9.607 -6.175 1.00 94.75 91 PRO A C 1
ATOM 741 O O . PRO A 1 91 ? -2.538 8.993 -5.704 1.00 94.75 91 PRO A O 1
ATOM 744 N N . LYS A 1 92 ? -3.521 10.944 -6.204 1.00 95.62 92 LYS A N 1
ATOM 745 C CA . LYS A 1 92 ? -2.447 11.787 -5.670 1.00 95.62 92 LYS A CA 1
ATOM 746 C C . LYS A 1 92 ? -2.278 11.635 -4.154 1.00 95.62 92 LYS A C 1
ATOM 748 O O . LYS A 1 92 ? -1.153 11.723 -3.675 1.00 95.62 92 LYS A O 1
ATOM 753 N N . VAL A 1 93 ? -3.372 11.427 -3.417 1.00 96.94 93 VAL A N 1
ATOM 754 C CA . VAL A 1 93 ? -3.332 11.199 -1.966 1.00 96.94 93 VAL A CA 1
ATOM 755 C C . VAL A 1 93 ? -2.631 9.873 -1.695 1.00 96.94 93 VAL A C 1
ATOM 757 O O . VAL A 1 93 ? -1.606 9.876 -1.024 1.00 96.94 93 VAL A O 1
ATOM 760 N N . THR A 1 94 ? -3.076 8.784 -2.329 1.00 96.75 94 THR A N 1
ATOM 761 C CA . THR A 1 94 ? -2.434 7.463 -2.218 1.00 96.75 94 THR A CA 1
ATOM 762 C C . THR A 1 94 ? -0.936 7.502 -2.522 1.00 96.75 94 THR A C 1
ATOM 764 O O . THR A 1 94 ? -0.135 6.951 -1.769 1.00 96.75 94 THR A O 1
ATOM 767 N N . ILE A 1 95 ? -0.532 8.181 -3.603 1.00 96.31 95 ILE A N 1
ATOM 768 C CA . ILE A 1 95 ? 0.886 8.323 -3.972 1.00 96.31 95 ILE A CA 1
ATOM 769 C C . ILE A 1 95 ? 1.668 9.041 -2.870 1.00 96.31 95 ILE A C 1
ATOM 771 O O . ILE A 1 95 ? 2.702 8.540 -2.428 1.00 96.31 95 ILE A O 1
ATOM 775 N N . ASN A 1 96 ? 1.177 10.197 -2.419 1.00 98.00 96 ASN A N 1
ATOM 776 C CA . ASN A 1 96 ? 1.856 10.989 -1.400 1.00 98.00 96 ASN A CA 1
ATOM 777 C C . ASN A 1 96 ? 2.013 10.205 -0.091 1.00 98.00 96 ASN A C 1
ATOM 779 O O . ASN A 1 96 ? 3.122 10.128 0.437 1.00 98.00 96 ASN A O 1
ATOM 783 N N . GLU A 1 97 ? 0.944 9.576 0.398 1.00 97.06 97 GLU A N 1
ATOM 784 C CA . GLU A 1 97 ? 0.983 8.823 1.656 1.00 97.06 97 GLU A CA 1
ATOM 785 C C . GLU A 1 97 ? 1.920 7.614 1.569 1.00 97.06 97 GLU A C 1
ATOM 787 O O . GLU A 1 97 ? 2.731 7.379 2.467 1.00 97.06 97 GLU A O 1
ATOM 792 N N . ALA A 1 98 ? 1.902 6.882 0.451 1.00 97.75 98 ALA A N 1
ATOM 793 C CA . ALA A 1 98 ? 2.815 5.763 0.242 1.00 97.75 98 ALA A CA 1
ATOM 794 C C . ALA A 1 98 ? 4.291 6.199 0.293 1.00 97.75 98 ALA A C 1
ATOM 796 O O . ALA A 1 98 ? 5.131 5.515 0.883 1.00 97.75 98 ALA A O 1
ATOM 797 N N . ILE A 1 99 ? 4.616 7.356 -0.289 1.00 97.75 99 ILE A N 1
ATOM 798 C CA . ILE A 1 99 ? 5.974 7.911 -0.273 1.00 97.75 99 ILE A CA 1
ATOM 799 C C . ILE A 1 99 ? 6.389 8.302 1.144 1.00 97.75 99 ILE A C 1
ATOM 801 O O . ILE A 1 99 ? 7.511 7.994 1.552 1.00 97.75 99 ILE A O 1
ATOM 805 N N . GLU A 1 100 ? 5.514 8.968 1.896 1.00 97.94 100 GLU A N 1
ATOM 806 C CA . GLU A 1 100 ? 5.824 9.403 3.260 1.00 97.94 100 GLU A CA 1
ATOM 807 C C . GLU A 1 100 ? 6.016 8.212 4.207 1.00 97.94 100 GLU A C 1
ATOM 809 O O . GLU A 1 100 ? 6.985 8.183 4.972 1.00 97.94 100 GLU A O 1
ATOM 814 N N . ILE A 1 101 ? 5.192 7.165 4.088 1.00 97.38 101 ILE A N 1
ATOM 815 C CA . ILE A 1 101 ? 5.377 5.917 4.844 1.00 97.38 101 ILE A CA 1
ATOM 816 C C . ILE A 1 101 ? 6.718 5.261 4.477 1.00 97.38 101 ILE A C 1
ATOM 818 O O . ILE A 1 101 ? 7.481 4.868 5.363 1.00 97.38 101 ILE A O 1
ATOM 822 N N . ALA A 1 102 ? 7.052 5.182 3.185 1.00 97.25 102 ALA A N 1
ATOM 823 C CA . ALA A 1 102 ? 8.306 4.586 2.727 1.00 97.25 102 ALA A CA 1
ATOM 824 C C . ALA A 1 102 ? 9.540 5.356 3.226 1.00 97.25 102 ALA A C 1
ATOM 826 O O . ALA A 1 102 ? 10.502 4.745 3.691 1.00 97.25 102 ALA A O 1
ATOM 827 N N . LYS A 1 103 ? 9.508 6.694 3.192 1.00 97.00 103 LYS A N 1
ATOM 828 C CA . LYS A 1 103 ? 10.582 7.544 3.736 1.00 97.00 103 LYS A CA 1
ATOM 829 C C . LYS A 1 103 ? 10.765 7.347 5.237 1.00 97.00 103 LYS A C 1
ATOM 831 O O . LYS A 1 103 ? 11.892 7.373 5.721 1.00 97.00 103 LYS A O 1
ATOM 836 N N . ARG A 1 104 ? 9.662 7.186 5.971 1.00 97.19 104 ARG A N 1
ATOM 837 C CA . ARG A 1 104 ? 9.680 7.123 7.434 1.00 97.19 104 ARG A CA 1
ATOM 838 C C . ARG A 1 104 ? 10.115 5.766 7.977 1.00 97.19 104 ARG A C 1
ATOM 840 O O . ARG A 1 104 ? 10.791 5.725 9.000 1.00 97.19 104 ARG A O 1
ATOM 847 N N . TYR A 1 105 ? 9.712 4.677 7.326 1.00 96.94 105 TYR A N 1
ATOM 848 C CA . TYR A 1 105 ? 9.828 3.329 7.895 1.00 96.94 105 TYR A CA 1
ATOM 849 C C . TYR A 1 105 ? 10.723 2.376 7.100 1.00 96.94 105 TYR A C 1
ATOM 851 O O . TYR A 1 105 ? 10.923 1.241 7.530 1.00 96.94 105 TYR A O 1
ATOM 859 N N . SER A 1 106 ? 11.251 2.798 5.951 1.00 95.88 106 SER A N 1
ATOM 860 C CA . SER A 1 106 ? 12.073 1.947 5.089 1.00 95.88 106 SER A CA 1
ATOM 861 C C . SER A 1 106 ? 13.499 2.493 4.938 1.00 95.88 106 SER A C 1
ATOM 863 O O . SER A 1 106 ? 14.086 2.997 5.894 1.00 95.88 106 SER A O 1
ATOM 865 N N . THR A 1 107 ? 14.109 2.339 3.761 1.00 92.38 107 THR A N 1
ATOM 866 C CA . THR A 1 107 ? 15.492 2.756 3.492 1.00 92.38 107 THR A CA 1
ATOM 867 C C . THR A 1 107 ? 15.578 4.194 2.973 1.00 92.38 107 THR A C 1
ATOM 869 O O . THR A 1 107 ? 14.607 4.746 2.456 1.00 92.38 107 THR A O 1
ATOM 872 N N . ALA A 1 108 ? 16.775 4.788 3.019 1.00 91.12 108 ALA A N 1
ATOM 873 C CA . ALA A 1 108 ? 17.017 6.160 2.553 1.00 91.12 108 ALA A CA 1
ATOM 874 C C . ALA A 1 108 ? 16.572 6.419 1.097 1.00 91.12 108 ALA A C 1
ATOM 876 O O . ALA A 1 108 ? 16.177 7.533 0.760 1.00 91.12 108 ALA A O 1
ATOM 877 N N . ASN A 1 109 ? 16.591 5.391 0.242 1.00 91.75 109 ASN A N 1
ATOM 878 C CA . ASN A 1 109 ? 16.220 5.504 -1.172 1.00 91.75 109 ASN A CA 1
ATOM 879 C C . ASN A 1 109 ? 14.758 5.109 -1.459 1.00 91.75 109 ASN A C 1
ATOM 881 O O . ASN A 1 109 ? 14.308 5.209 -2.604 1.00 91.75 109 ASN A O 1
ATOM 885 N N . SER A 1 110 ? 14.003 4.671 -0.448 1.00 94.25 110 SER A N 1
ATOM 886 C CA . SER A 1 110 ? 12.676 4.077 -0.636 1.00 94.25 110 SER A CA 1
ATOM 887 C C . SER A 1 110 ? 11.631 5.076 -1.134 1.00 94.25 110 SER A C 1
ATOM 889 O O . SER A 1 110 ? 10.810 4.714 -1.971 1.00 94.25 110 SER A O 1
ATOM 891 N N . GLY A 1 111 ? 11.689 6.346 -0.717 1.00 94.69 111 GLY A N 1
ATOM 892 C CA . GLY A 1 111 ? 10.723 7.361 -1.162 1.00 94.69 111 GLY A CA 1
ATOM 893 C C . GLY A 1 111 ? 10.705 7.558 -2.684 1.00 94.69 111 GLY A C 1
ATOM 894 O O . GLY A 1 111 ? 9.643 7.538 -3.303 1.00 94.69 111 GLY A O 1
ATOM 895 N N . GLY A 1 112 ? 11.883 7.693 -3.306 1.00 94.12 112 GLY A N 1
ATOM 896 C CA . GLY A 1 112 ? 11.994 7.833 -4.763 1.00 94.12 112 GLY A CA 1
ATOM 897 C C . GLY A 1 112 ? 11.632 6.548 -5.511 1.00 94.12 112 GLY A C 1
ATOM 898 O O . GLY A 1 112 ? 10.970 6.600 -6.549 1.00 94.12 112 GLY A O 1
ATOM 899 N N . PHE A 1 113 ? 12.019 5.392 -4.961 1.00 93.38 113 PHE A N 1
ATOM 900 C CA . PHE A 1 113 ? 11.673 4.085 -5.516 1.00 93.38 113 PHE A CA 1
ATOM 901 C C . PHE A 1 113 ? 10.154 3.858 -5.546 1.00 93.38 113 PHE A C 1
ATOM 903 O O . PHE A 1 113 ? 9.601 3.557 -6.604 1.00 93.38 113 PHE A O 1
ATOM 910 N N . VAL A 1 114 ? 9.477 4.060 -4.413 1.00 96.00 114 VAL A N 1
ATOM 911 C CA . VAL A 1 114 ? 8.023 3.894 -4.288 1.00 96.00 114 VAL A CA 1
ATOM 912 C C . VAL A 1 114 ? 7.282 4.855 -5.213 1.00 96.00 114 VAL A C 1
ATOM 914 O O . VAL A 1 114 ? 6.414 4.403 -5.960 1.00 96.00 114 VAL A O 1
ATOM 917 N N . ASN A 1 115 ? 7.681 6.134 -5.256 1.00 95.88 115 ASN A N 1
ATOM 918 C CA . ASN A 1 115 ? 7.093 7.103 -6.184 1.00 95.88 115 ASN A CA 1
ATOM 919 C C . ASN A 1 115 ? 7.156 6.606 -7.637 1.00 95.88 115 ASN A C 1
ATOM 921 O O . ASN A 1 115 ? 6.141 6.551 -8.323 1.00 95.88 115 ASN A O 1
ATOM 925 N N . GLY A 1 116 ? 8.340 6.180 -8.093 1.00 94.12 116 GLY A N 1
ATOM 926 C CA . GLY A 1 116 ? 8.537 5.742 -9.476 1.00 94.12 116 GLY A CA 1
ATOM 927 C C . GLY A 1 116 ? 7.693 4.525 -9.872 1.00 94.12 116 GLY A C 1
ATOM 928 O O . GLY A 1 116 ? 7.213 4.455 -11.006 1.00 94.12 116 GLY A O 1
ATOM 929 N N . ILE A 1 117 ? 7.489 3.573 -8.954 1.00 95.12 117 ILE A N 1
ATOM 930 C CA . ILE A 1 117 ? 6.652 2.393 -9.210 1.00 95.12 117 ILE A CA 1
ATOM 931 C C . ILE A 1 117 ? 5.169 2.770 -9.256 1.00 95.12 117 ILE A C 1
ATOM 933 O O . ILE A 1 117 ? 4.481 2.392 -10.207 1.00 95.12 117 ILE A O 1
ATOM 937 N N . ILE A 1 118 ? 4.677 3.519 -8.265 1.00 94.94 118 ILE A N 1
ATOM 938 C CA . ILE A 1 118 ? 3.252 3.863 -8.179 1.00 94.94 118 ILE A CA 1
ATOM 939 C C . ILE A 1 118 ? 2.845 4.781 -9.338 1.00 94.94 118 ILE A C 1
ATOM 941 O O . ILE A 1 118 ? 1.822 4.527 -9.974 1.00 94.94 118 ILE A O 1
ATOM 945 N N . ASP A 1 119 ? 3.667 5.775 -9.693 1.00 94.69 119 ASP A N 1
ATOM 946 C CA . ASP A 1 119 ? 3.402 6.653 -10.840 1.00 94.69 119 ASP A CA 1
ATOM 947 C C . ASP A 1 119 ? 3.263 5.863 -12.143 1.00 94.69 119 ASP A C 1
ATOM 949 O O . ASP A 1 119 ? 2.354 6.112 -12.940 1.00 94.69 119 ASP A O 1
ATOM 953 N N . ARG A 1 120 ? 4.138 4.873 -12.364 1.00 94.25 120 ARG A N 1
ATOM 954 C CA . ARG A 1 120 ? 4.057 4.022 -13.555 1.00 94.25 120 ARG A CA 1
ATOM 955 C C . ARG A 1 120 ? 2.766 3.206 -13.572 1.00 94.25 120 ARG A C 1
ATOM 957 O O . ARG A 1 120 ? 2.146 3.103 -14.628 1.00 94.25 120 ARG A O 1
ATOM 964 N N . ILE A 1 121 ? 2.362 2.650 -12.430 1.00 95.00 121 ILE A N 1
ATOM 965 C CA . ILE A 1 121 ? 1.119 1.876 -12.310 1.00 95.00 121 ILE A CA 1
ATOM 966 C C . ILE A 1 121 ? -0.095 2.761 -12.576 1.00 95.00 121 ILE A C 1
ATOM 968 O O . ILE A 1 121 ? -0.953 2.362 -13.358 1.00 95.00 121 ILE A O 1
ATOM 972 N N . ARG A 1 122 ? -0.144 3.969 -12.000 1.00 94.69 122 ARG A N 1
ATOM 973 C CA . ARG A 1 122 ? -1.218 4.940 -12.245 1.00 94.69 122 ARG A CA 1
ATOM 974 C C . ARG A 1 122 ? -1.355 5.251 -13.737 1.00 94.69 122 ARG A C 1
ATOM 976 O O . ARG A 1 122 ? -2.450 5.156 -14.280 1.00 94.69 122 ARG A O 1
ATOM 983 N N . ILE A 1 123 ? -0.243 5.557 -14.409 1.00 93.44 123 ILE A N 1
ATOM 984 C CA . ILE A 1 123 ? -0.232 5.848 -15.852 1.00 93.44 123 ILE A CA 1
ATOM 985 C C . ILE A 1 123 ? -0.725 4.641 -16.663 1.00 93.44 123 ILE A C 1
ATOM 987 O O . ILE A 1 123 ? -1.534 4.797 -17.576 1.00 93.44 123 ILE A O 1
ATOM 991 N N . ASP A 1 124 ? -0.254 3.432 -16.349 1.00 93.44 124 ASP A N 1
ATOM 992 C CA . ASP A 1 124 ? -0.696 2.222 -17.048 1.00 93.44 124 ASP A CA 1
ATOM 993 C C . ASP A 1 124 ? -2.175 1.897 -16.777 1.00 93.44 124 ASP A C 1
ATOM 995 O O . ASP A 1 124 ? -2.841 1.363 -17.665 1.00 93.44 124 ASP A O 1
ATOM 999 N N . HIS A 1 125 ? -2.693 2.221 -15.588 1.00 91.75 125 HIS A N 1
ATOM 1000 C CA . HIS A 1 125 ? -4.104 2.068 -15.225 1.00 91.75 125 HIS A CA 1
ATOM 1001 C C . HIS A 1 125 ? -5.003 3.013 -16.021 1.00 91.75 125 HIS A C 1
ATOM 1003 O O . HIS A 1 125 ? -5.920 2.554 -16.699 1.00 91.75 125 HIS A O 1
ATOM 1009 N N . GLU A 1 126 ? -4.685 4.309 -16.019 1.00 89.81 126 GLU A N 1
ATOM 1010 C CA . GLU A 1 126 ? -5.426 5.342 -16.758 1.00 89.81 126 GLU A CA 1
ATOM 1011 C C . GLU A 1 126 ? -5.456 5.073 -18.266 1.00 89.81 126 GLU A C 1
ATOM 1013 O O . GLU A 1 126 ? -6.400 5.446 -18.957 1.00 89.81 126 GLU A O 1
ATOM 1018 N N . GLN A 1 127 ? -4.424 4.405 -18.784 1.00 91.88 127 GLN A N 1
ATOM 1019 C CA . GLN A 1 127 ? -4.289 4.080 -20.201 1.00 91.88 127 GLN A CA 1
AT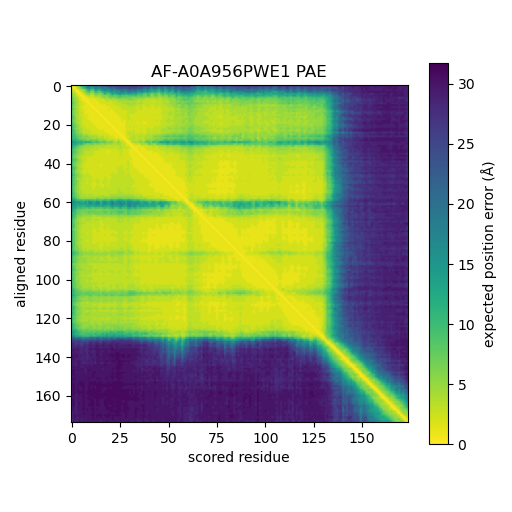OM 1020 C C . GLN A 1 127 ? -4.789 2.665 -20.543 1.00 91.88 127 GLN A C 1
ATOM 1022 O O . GLN A 1 127 ? -4.560 2.200 -21.655 1.00 91.88 127 GLN A O 1
ATOM 1027 N N . GLY A 1 128 ? -5.439 1.961 -19.605 1.00 88.88 128 GLY A N 1
ATOM 1028 C CA . GLY A 1 128 ? -6.014 0.625 -19.822 1.00 88.88 128 GLY A CA 1
ATOM 1029 C C . GLY A 1 128 ? -4.985 -0.495 -20.042 1.00 88.88 128 GLY A C 1
ATOM 1030 O O . GLY A 1 128 ? -5.343 -1.639 -20.324 1.00 88.88 128 GLY A O 1
ATOM 1031 N N . ARG A 1 129 ? -3.691 -0.209 -19.872 1.00 88.00 129 ARG A N 1
ATOM 1032 C CA . ARG A 1 129 ? -2.588 -1.121 -20.199 1.00 88.00 129 ARG A CA 1
ATOM 1033 C C . ARG A 1 129 ? -2.294 -2.155 -19.127 1.00 88.00 129 ARG A C 1
ATOM 1035 O O . ARG A 1 129 ? -1.395 -2.977 -19.312 1.00 88.00 129 ARG A O 1
ATOM 1042 N N . LEU A 1 130 ? -3.000 -2.148 -17.995 1.00 82.06 130 LEU A N 1
ATOM 1043 C CA . LEU A 1 130 ? -2.816 -3.178 -16.967 1.00 82.06 130 LEU A CA 1
ATOM 1044 C C . LEU A 1 130 ? -3.195 -4.583 -17.468 1.00 82.06 130 LEU A C 1
ATOM 1046 O O . LEU A 1 130 ? -2.532 -5.547 -17.088 1.00 82.06 130 LEU A O 1
ATOM 1050 N N . HIS A 1 131 ? -4.172 -4.689 -18.378 1.00 66.62 131 HIS A N 1
ATOM 1051 C CA . HIS A 1 131 ? -4.728 -5.968 -18.846 1.00 66.62 131 HI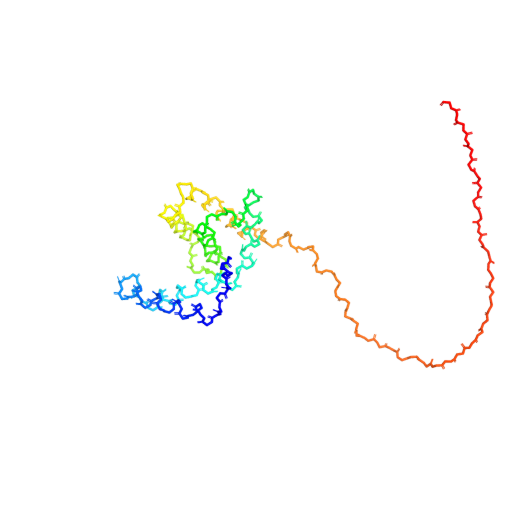S A CA 1
ATOM 1052 C C . HIS A 1 131 ? -4.207 -6.444 -20.220 1.00 66.62 131 HIS A C 1
ATOM 1054 O O . HIS A 1 131 ? -4.346 -7.620 -20.552 1.00 66.62 131 HIS A O 1
ATOM 1060 N N . GLU A 1 132 ? -3.584 -5.576 -21.026 1.00 55.34 132 GLU A N 1
ATOM 1061 C CA . GLU A 1 132 ? -3.298 -5.862 -22.448 1.00 55.34 132 GLU A CA 1
ATOM 1062 C C . GLU A 1 132 ? -2.261 -6.966 -22.712 1.00 55.34 132 GLU A C 1
ATOM 1064 O O . GLU A 1 132 ? -2.289 -7.588 -23.768 1.00 55.34 132 GLU A O 1
ATOM 1069 N N . HIS A 1 133 ? -1.371 -7.272 -21.766 1.00 48.53 133 HIS A N 1
ATOM 1070 C CA . HIS A 1 133 ? -0.274 -8.229 -21.993 1.00 48.53 133 HIS A CA 1
ATOM 1071 C C . HIS A 1 133 ? -0.526 -9.622 -21.382 1.00 48.53 133 HIS A C 1
ATOM 1073 O O . HIS A 1 133 ? 0.400 -10.420 -21.269 1.00 48.53 133 HIS A O 1
ATOM 1079 N N . GLY A 1 134 ? -1.772 -9.913 -20.985 1.00 40.25 134 GLY A N 1
ATOM 1080 C CA . GLY A 1 134 ? -2.195 -11.194 -20.401 1.00 40.25 134 GLY A CA 1
ATOM 1081 C C . GLY A 1 134 ? -3.031 -12.100 -21.315 1.00 40.25 134 GLY A C 1
ATOM 1082 O O . GLY A 1 134 ? -3.433 -13.169 -20.874 1.00 40.25 134 GLY A O 1
ATOM 1083 N N . ARG A 1 135 ? -3.305 -11.727 -22.576 1.00 41.09 135 ARG A N 1
ATOM 1084 C CA . ARG A 1 135 ? -4.060 -12.578 -23.526 1.00 41.09 135 ARG A CA 1
ATOM 1085 C C . ARG A 1 135 ? -3.195 -13.632 -24.228 1.00 41.09 135 ARG A C 1
ATOM 1087 O O . ARG A 1 135 ? -3.300 -13.817 -25.437 1.00 41.09 135 ARG A O 1
ATOM 1094 N N . VAL A 1 136 ? -2.342 -14.338 -23.493 1.00 41.72 136 VAL A N 1
ATOM 1095 C CA . VAL A 1 136 ? -1.699 -15.551 -24.014 1.00 41.72 136 VAL A CA 1
ATOM 1096 C C . VAL A 1 136 ? -1.852 -16.645 -22.962 1.00 41.72 136 VAL A C 1
ATOM 1098 O O . VAL A 1 136 ? -1.311 -16.526 -21.869 1.00 41.72 136 VAL A O 1
ATOM 1101 N N . GLN A 1 137 ? -2.590 -17.693 -23.350 1.00 40.50 137 GLN A N 1
ATOM 1102 C CA . GLN A 1 137 ? -2.949 -18.922 -22.617 1.00 40.50 137 GLN A CA 1
ATOM 1103 C C . GLN A 1 137 ? -4.203 -18.881 -21.724 1.00 40.50 137 GLN A C 1
ATOM 1105 O O . GLN A 1 137 ? -4.169 -19.238 -20.555 1.00 40.50 137 GLN A O 1
ATOM 1110 N N . GLU A 1 138 ? -5.354 -18.603 -22.337 1.00 39.38 138 GLU A N 1
ATOM 1111 C CA . GLU A 1 138 ? -6.572 -19.372 -22.034 1.00 39.38 138 GLU A CA 1
ATOM 1112 C C . GLU A 1 138 ? -7.176 -19.851 -23.362 1.00 39.38 138 GLU A C 1
ATOM 1114 O O . GLU A 1 138 ? -8.228 -19.414 -23.815 1.00 39.38 138 GLU A O 1
ATOM 1119 N N . ALA A 1 139 ? -6.414 -20.696 -24.060 1.00 40.88 139 ALA A N 1
ATOM 1120 C CA . ALA A 1 139 ? -6.885 -21.443 -25.215 1.00 40.88 139 ALA A CA 1
ATOM 1121 C C . ALA A 1 139 ? -6.922 -22.929 -24.838 1.00 40.88 139 ALA A C 1
ATOM 1123 O O . ALA A 1 139 ? -5.917 -23.482 -24.398 1.00 40.88 139 ALA A O 1
ATOM 1124 N N . ALA A 1 140 ? -8.090 -23.534 -25.057 1.00 40.78 140 ALA A N 1
ATOM 1125 C CA . ALA A 1 140 ? -8.403 -24.961 -24.993 1.00 40.78 140 ALA A CA 1
ATOM 1126 C C . ALA A 1 140 ? -8.537 -25.602 -23.598 1.00 40.78 140 ALA A C 1
ATOM 1128 O O . ALA A 1 140 ? -7.705 -26.391 -23.156 1.00 40.78 140 ALA A O 1
ATOM 1129 N N . ARG A 1 141 ? -9.710 -25.416 -22.982 1.00 33.56 141 ARG A N 1
ATOM 1130 C CA . ARG A 1 141 ? -10.362 -26.520 -22.265 1.00 33.56 141 ARG A CA 1
ATOM 1131 C C . ARG A 1 141 ? -11.422 -27.095 -23.212 1.00 33.56 141 ARG A C 1
ATOM 1133 O O . ARG A 1 141 ? -12.419 -26.409 -23.440 1.00 33.56 141 ARG A O 1
ATOM 1140 N N . PRO A 1 142 ? -11.231 -28.277 -23.827 1.00 38.59 142 PRO A N 1
ATOM 1141 C CA . PRO A 1 142 ? -12.2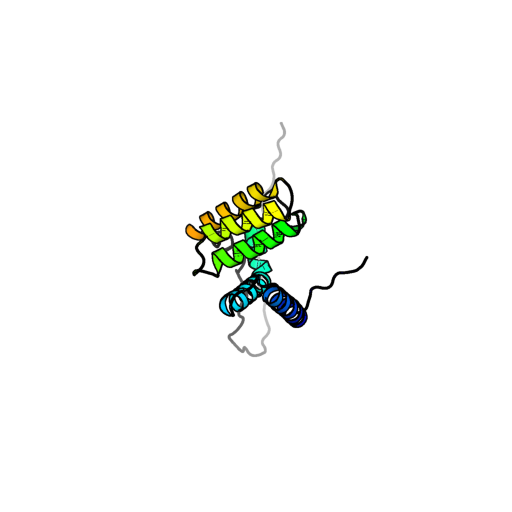82 -28.853 -24.649 1.00 38.59 142 PRO A CA 1
ATOM 1142 C C . PRO A 1 142 ? -13.421 -29.276 -23.720 1.00 38.59 142 PRO A C 1
ATOM 1144 O O . PRO A 1 142 ? -13.254 -30.115 -22.833 1.00 38.59 142 PRO A O 1
ATOM 1147 N N . GLN A 1 143 ? -14.578 -28.644 -23.894 1.00 42.50 143 GLN A N 1
ATOM 1148 C CA . GLN A 1 143 ? -15.830 -29.123 -23.333 1.00 42.50 143 GLN A CA 1
ATOM 1149 C C . GLN A 1 143 ? -16.287 -30.297 -24.202 1.00 42.50 143 GLN A C 1
ATOM 1151 O O . GLN A 1 143 ? -16.925 -30.102 -25.230 1.00 42.50 143 GLN A O 1
ATOM 1156 N N . ASN A 1 144 ? -15.941 -31.523 -23.812 1.00 40.00 144 ASN A N 1
ATOM 1157 C CA . ASN A 1 144 ? -16.586 -32.697 -24.389 1.00 40.00 144 ASN A CA 1
ATOM 1158 C C . ASN A 1 144 ? -17.976 -32.847 -23.758 1.00 40.00 144 ASN A C 1
ATOM 1160 O O . ASN A 1 144 ? -18.122 -33.416 -22.674 1.00 40.00 144 ASN A O 1
ATOM 1164 N N . HIS A 1 145 ? -18.992 -32.327 -24.445 1.00 36.69 145 HIS A N 1
ATOM 1165 C CA . HIS A 1 145 ? -20.382 -32.733 -24.262 1.00 36.69 145 HIS A CA 1
ATOM 1166 C C . HIS A 1 145 ? -21.144 -32.669 -25.589 1.00 36.69 145 HIS A C 1
ATOM 1168 O O . HIS A 1 145 ? -21.460 -31.584 -26.066 1.00 36.69 145 HIS A O 1
ATOM 1174 N N . ALA A 1 146 ? -21.398 -33.862 -26.135 1.00 35.78 146 ALA A N 1
ATOM 1175 C CA . ALA A 1 146 ? -22.483 -34.309 -27.021 1.00 35.78 146 ALA A CA 1
ATOM 1176 C C . ALA A 1 146 ? -21.881 -35.283 -28.057 1.00 35.78 146 ALA A C 1
ATOM 1178 O O . ALA A 1 146 ? -21.032 -34.889 -28.843 1.00 35.78 146 ALA A O 1
ATOM 1179 N N . MET A 1 147 ? -22.072 -36.599 -27.943 1.00 34.28 147 MET A N 1
ATOM 1180 C CA . MET A 1 147 ? -23.302 -37.379 -28.168 1.00 34.28 147 MET A CA 1
ATOM 1181 C C . MET A 1 147 ? -23.168 -38.080 -29.521 1.00 34.28 147 MET A C 1
ATOM 1183 O O . MET A 1 147 ? -23.298 -37.424 -30.537 1.00 34.28 147 MET A O 1
ATOM 1187 N N . GLU A 1 148 ? -22.888 -39.385 -29.517 1.00 35.91 148 GLU A N 1
ATOM 1188 C CA . GLU A 1 148 ? -23.614 -40.358 -30.345 1.00 35.91 148 GLU A CA 1
ATOM 1189 C C . GLU A 1 148 ? -23.129 -41.788 -30.081 1.00 35.91 148 GLU A C 1
ATOM 1191 O O . GLU A 1 148 ? -21.985 -42.171 -30.307 1.00 35.91 148 GLU A O 1
ATOM 1196 N N . SER A 1 149 ? -24.065 -42.570 -29.565 1.00 39.88 149 SER A N 1
ATOM 1197 C CA . SER A 1 149 ? -24.154 -44.020 -29.647 1.00 39.88 149 SER A CA 1
ATOM 1198 C C . SER A 1 149 ? -23.954 -44.527 -31.080 1.00 39.88 149 SER A C 1
ATOM 1200 O O . SER A 1 149 ? -24.690 -44.123 -31.976 1.00 39.88 149 SER A O 1
ATOM 1202 N N . ALA A 1 150 ? -23.053 -45.492 -31.265 1.00 37.81 150 ALA A N 1
ATOM 1203 C CA . ALA A 1 150 ? -23.022 -46.366 -32.435 1.00 37.81 150 ALA A CA 1
ATOM 1204 C C . ALA A 1 150 ? -22.919 -47.833 -31.968 1.00 37.81 150 ALA A C 1
ATOM 1206 O O . ALA A 1 150 ? -22.243 -48.094 -30.968 1.00 37.81 150 ALA A O 1
ATOM 1207 N N . PRO A 1 151 ? -23.623 -48.775 -32.624 1.00 40.22 151 PRO A N 1
ATOM 1208 C CA . PRO A 1 151 ? -23.702 -50.159 -32.191 1.00 40.22 151 PRO A CA 1
ATOM 1209 C C . PRO A 1 151 ? -22.519 -51.003 -32.680 1.00 40.22 151 PRO A C 1
ATOM 1211 O O . PRO A 1 151 ? -21.760 -50.635 -33.573 1.00 40.22 151 PRO A O 1
ATOM 1214 N N . ASP A 1 152 ? -22.426 -52.154 -32.034 1.00 36.56 152 ASP A N 1
ATOM 1215 C CA . ASP A 1 152 ? -21.446 -53.220 -32.169 1.00 36.56 152 ASP A CA 1
ATOM 1216 C C . ASP A 1 152 ? -21.549 -53.983 -33.511 1.00 36.56 152 ASP A C 1
ATOM 1218 O O . ASP A 1 152 ? -22.649 -54.295 -33.969 1.00 36.56 152 ASP A O 1
ATOM 1222 N N . GLY A 1 153 ? -20.388 -54.338 -34.079 1.00 32.56 153 GLY A N 1
ATOM 1223 C CA . GLY A 1 153 ? -20.200 -55.477 -34.991 1.00 32.56 153 GLY A CA 1
ATOM 1224 C C . GLY A 1 153 ? -20.320 -55.262 -36.511 1.00 32.56 153 GLY A C 1
ATOM 1225 O O . GLY A 1 153 ? -21.422 -55.193 -37.042 1.00 32.56 153 GLY A O 1
ATOM 1226 N N . ALA A 1 154 ? -19.187 -55.329 -37.230 1.00 32.16 154 ALA A N 1
ATOM 1227 C CA . ALA A 1 154 ? -18.988 -56.173 -38.428 1.00 32.16 154 ALA A CA 1
ATOM 1228 C C . ALA A 1 154 ? -17.553 -56.046 -38.987 1.00 32.16 154 ALA A C 1
ATOM 1230 O O . ALA A 1 154 ? -16.961 -54.971 -39.014 1.00 32.16 154 ALA A O 1
ATOM 1231 N N . LEU A 1 155 ? -17.011 -57.188 -39.408 1.00 31.77 155 LEU A N 1
ATOM 1232 C CA . LEU A 1 155 ? -15.650 -57.449 -39.887 1.00 31.77 155 LEU A CA 1
ATOM 1233 C C . LEU A 1 155 ? -15.502 -57.267 -41.418 1.00 31.77 155 LEU A C 1
ATOM 1235 O O . LEU A 1 155 ? -16.510 -57.244 -42.119 1.00 31.77 155 LEU A O 1
ATOM 1239 N N . HIS A 1 156 ? -14.238 -57.344 -41.887 1.00 33.62 156 HIS A N 1
ATOM 1240 C CA . HIS A 1 156 ? -13.756 -57.591 -43.273 1.00 33.62 156 HIS A CA 1
ATOM 1241 C C . HIS A 1 156 ? -13.860 -56.391 -44.258 1.00 33.62 156 HIS A C 1
ATOM 1243 O O . HIS A 1 156 ? -14.835 -55.661 -44.225 1.00 33.62 156 HIS A O 1
ATOM 1249 N N . GLU A 1 157 ? -12.926 -56.066 -45.172 1.00 33.88 157 GLU A N 1
ATOM 1250 C CA . GLU A 1 157 ? -11.771 -56.759 -45.774 1.00 33.88 157 GLU A CA 1
ATOM 1251 C C . GLU A 1 157 ? -10.883 -55.764 -46.589 1.00 33.88 157 GLU A C 1
ATOM 1253 O O . GLU A 1 157 ? -11.395 -54.785 -47.117 1.00 33.88 157 GLU A O 1
ATOM 1258 N N . SER A 1 158 ? -9.575 -56.058 -46.691 1.00 33.41 158 SER A N 1
ATOM 1259 C CA . SER A 1 158 ? -8.607 -55.896 -47.815 1.00 33.41 158 SER A CA 1
ATOM 1260 C C . SER A 1 158 ? -8.705 -54.782 -48.893 1.00 33.41 158 SER A C 1
ATOM 1262 O O . SER A 1 158 ? -9.691 -54.698 -49.617 1.00 33.41 158 SER A O 1
ATOM 1264 N N . ALA A 1 159 ? -7.574 -54.069 -49.106 1.00 36.78 159 ALA A N 1
ATOM 1265 C CA . ALA A 1 159 ? -6.808 -53.899 -50.379 1.00 36.78 159 ALA A CA 1
ATOM 1266 C C . ALA A 1 159 ? -5.938 -52.605 -50.337 1.00 36.78 159 ALA A C 1
ATOM 1268 O O . ALA A 1 159 ? -6.466 -51.505 -50.250 1.00 36.78 159 ALA A O 1
ATOM 1269 N N . ALA A 1 160 ? -4.611 -52.684 -50.157 1.00 36.41 160 ALA A N 1
ATOM 1270 C CA . ALA A 1 160 ? -3.556 -52.689 -51.196 1.00 36.41 160 ALA A CA 1
ATOM 1271 C C . ALA A 1 160 ? -3.237 -51.317 -51.871 1.00 36.41 160 ALA A C 1
ATOM 1273 O O . ALA A 1 160 ? -3.936 -50.907 -52.786 1.00 36.41 160 ALA A O 1
ATOM 1274 N N . THR A 1 161 ? -2.162 -50.663 -51.373 1.00 36.38 161 THR A N 1
ATOM 1275 C CA . THR A 1 161 ? -0.961 -50.031 -52.025 1.00 36.38 161 THR A CA 1
ATOM 1276 C C . THR A 1 161 ? -1.024 -49.444 -53.462 1.00 36.38 161 THR A C 1
ATOM 1278 O O . THR A 1 161 ? -1.759 -49.993 -54.273 1.00 36.38 161 THR A O 1
ATOM 1281 N N . PRO A 1 162 ? -0.154 -48.469 -53.868 1.00 50.59 162 PRO A N 1
ATOM 1282 C CA . PRO A 1 162 ? 1.245 -48.339 -53.422 1.00 50.59 162 PRO A CA 1
ATOM 1283 C C . PRO A 1 162 ? 1.848 -46.931 -53.222 1.00 50.59 162 PRO A C 1
ATOM 1285 O O . PRO A 1 162 ? 1.296 -45.895 -53.572 1.00 50.59 162 PRO A O 1
ATOM 1288 N N . VAL A 1 163 ? 3.035 -47.004 -52.619 1.00 47.97 163 VAL A N 1
ATOM 1289 C CA . VAL A 1 163 ? 4.061 -46.001 -52.315 1.00 47.97 163 VAL A CA 1
ATOM 1290 C C . VAL A 1 163 ? 4.746 -45.516 -53.599 1.00 47.97 163 VAL A C 1
ATOM 1292 O O . VAL A 1 163 ? 5.059 -46.336 -54.459 1.00 47.97 163 VAL A O 1
ATOM 1295 N N . GLU A 1 164 ? 5.015 -44.214 -53.702 1.00 50.69 164 GLU A N 1
ATOM 1296 C CA . GLU A 1 164 ? 5.839 -43.616 -54.762 1.00 50.69 164 GLU A CA 1
ATOM 1297 C C . GLU A 1 164 ? 7.219 -43.250 -54.180 1.00 50.69 164 GLU A C 1
ATOM 1299 O O . GLU A 1 164 ? 7.310 -42.570 -53.157 1.00 50.69 164 GLU A O 1
ATOM 1304 N N . GLU A 1 165 ? 8.273 -43.803 -54.787 1.00 44.88 165 GLU A N 1
ATOM 1305 C CA . GLU A 1 165 ? 9.681 -43.725 -54.377 1.00 44.88 165 GLU A CA 1
ATOM 1306 C C . GLU A 1 165 ? 10.388 -42.457 -54.898 1.00 44.88 165 GLU A C 1
ATOM 1308 O O . GLU A 1 165 ? 10.164 -42.013 -56.024 1.00 44.88 165 GLU A O 1
ATOM 1313 N N . ASP A 1 166 ? 11.311 -41.934 -54.085 1.00 50.66 166 ASP A N 1
ATOM 1314 C CA . ASP A 1 166 ? 12.325 -40.927 -54.434 1.00 50.66 166 ASP A CA 1
ATOM 1315 C C . ASP A 1 166 ? 13.319 -41.426 -55.508 1.00 50.66 166 ASP A C 1
ATOM 1317 O O . ASP A 1 166 ? 13.770 -42.574 -55.444 1.00 50.66 166 ASP A O 1
ATOM 1321 N N . PRO A 1 167 ? 13.821 -40.544 -56.394 1.00 63.94 167 PRO A N 1
ATOM 1322 C CA . PRO A 1 167 ? 15.091 -40.739 -57.088 1.00 63.94 167 PRO A CA 1
ATOM 1323 C C . PRO A 1 167 ? 16.239 -39.858 -56.525 1.00 63.94 167 PRO A C 1
ATOM 1325 O O . PRO A 1 167 ? 16.013 -38.898 -55.792 1.00 63.94 167 PRO A O 1
ATOM 1328 N N . PRO A 1 168 ? 17.510 -40.194 -56.837 1.00 52.62 168 PRO A N 1
ATOM 1329 C CA . PRO A 1 168 ? 18.601 -40.161 -55.864 1.00 52.62 168 PRO A CA 1
ATOM 1330 C C . PRO A 1 168 ? 19.500 -38.916 -55.901 1.00 52.62 168 PRO A C 1
ATOM 1332 O O . PRO A 1 168 ? 19.580 -38.171 -56.878 1.00 52.62 168 PRO A O 1
ATOM 1335 N N . ALA A 1 169 ? 20.276 -38.786 -54.822 1.00 47.31 169 ALA A N 1
ATOM 1336 C CA . ALA A 1 169 ? 21.390 -37.863 -54.653 1.00 47.31 169 ALA A CA 1
ATOM 1337 C C . ALA A 1 169 ? 22.456 -37.976 -55.760 1.00 47.31 169 ALA A C 1
ATOM 1339 O O . ALA A 1 169 ? 22.896 -39.071 -56.116 1.00 47.31 169 ALA A O 1
ATOM 1340 N N . GLN A 1 170 ? 22.965 -36.826 -56.211 1.00 53.03 170 GLN A N 1
ATOM 1341 C CA . GLN A 1 170 ? 24.263 -36.725 -56.877 1.00 53.03 170 GLN A CA 1
ATOM 1342 C C . GLN A 1 170 ? 25.166 -35.759 -56.110 1.00 53.03 170 GLN A C 1
ATOM 1344 O O . GLN A 1 170 ? 24.859 -34.582 -55.939 1.00 53.03 170 GLN A O 1
ATOM 1349 N N . ALA A 1 171 ? 26.291 -36.303 -55.655 1.0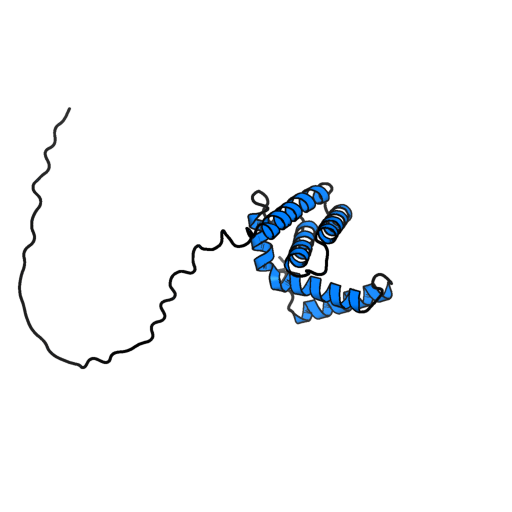0 46.22 171 ALA A N 1
ATOM 1350 C CA . ALA A 1 171 ? 27.427 -35.599 -55.088 1.00 46.22 171 ALA A CA 1
ATOM 1351 C C . ALA A 1 171 ? 28.358 -35.080 -56.198 1.00 46.22 171 ALA A C 1
ATOM 1353 O O . ALA A 1 171 ? 28.658 -35.826 -57.129 1.00 46.22 171 ALA A O 1
ATOM 1354 N N . ARG A 1 172 ? 28.853 -33.844 -56.049 1.00 45.81 172 ARG A N 1
ATOM 1355 C CA . ARG A 1 172 ? 30.123 -33.290 -56.580 1.00 45.81 172 ARG A CA 1
ATOM 1356 C C . ARG A 1 172 ? 30.500 -32.162 -55.604 1.00 45.81 172 ARG A C 1
ATOM 1358 O O . ARG A 1 172 ? 29.665 -31.301 -55.367 1.00 45.81 172 ARG A O 1
ATOM 1365 N N . THR A 1 173 ? 31.540 -32.242 -54.772 1.00 49.12 173 THR A N 1
ATOM 1366 C CA . THR A 1 173 ? 32.980 -32.144 -55.083 1.00 49.12 173 THR A CA 1
ATOM 1367 C C . THR A 1 173 ? 33.286 -30.957 -55.991 1.00 49.12 173 THR A C 1
ATOM 1369 O O . THR A 1 173 ? 33.180 -31.091 -57.204 1.00 49.12 173 THR A O 1
ATOM 1372 N N . GLU A 1 174 ? 33.577 -29.801 -55.392 1.00 47.38 174 GLU A N 1
ATOM 1373 C CA . GLU A 1 174 ? 34.861 -29.070 -55.428 1.00 47.38 174 GLU A CA 1
ATOM 1374 C C . GLU A 1 174 ? 34.799 -27.861 -54.481 1.00 47.38 174 GLU A C 1
ATOM 1376 O O . GLU A 1 174 ? 33.709 -27.253 -54.370 1.00 47.38 174 GLU A O 1
#

Radius of gyration: 29.41 Å; Cα contacts (8 Å, |Δi|>4): 100; chains: 1; bounding box: 59×69×79 Å

Mean predicted aligned error: 13.31 Å

Sequence (174 aa):
EARIEPLTASEIDRYLTEFLDDAEAQGQLKDEDGRAFTRRLVKGALQHKDEIDRILRRVARNWNLERMAAVDRNVLRMAVYELLHCAEVPPKVTINEAIEIAKRYSTANSGGFVNGIIDRIRIDHEQGRLHEHGRVQEAARPQNHAMESAPDGALHESAATPVEEDPPAQARTE

Foldseek 3Di:
DDDPDDDDPVRVVVVLVVVLVVCVVVVVDPDVVVSVVVVCLVVQLVVCVVLLVVLLCVLPVVDDLVPDDPQLSVLSSSLLSCLVPVPVDDNVVSLVVSLVSCCVPHDVCSSVVSNSSSVVSNVCVVVVNSCPPPPDDPPDPDPPDDDDDDDDDDDDDDDDDDDDDDDDDDDDDD

Secondary structure (DSSP, 8-state):
----PPPPHHHHHHHHHHHHHHH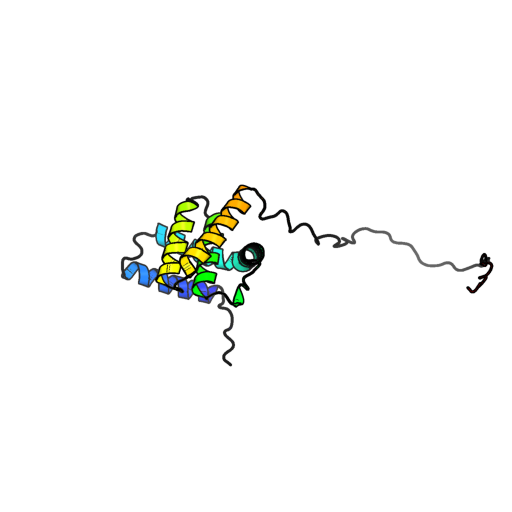HHTTS--SHHHHHHHHHHHHHHHHTHHHHHHHHHHH-TTS-GGGS-HHHHHHHHHHHHHHHH-TTS-HHHHHHHHHHHHHHHS-TTHHHHHHHHHHHHHHHHHTTTTSTT--SS-------------------------------------

Nearest PDB structures (foldseek):
  1tzw-assembly1_A  TM=7.990E-01  e=1.096E-05  Thermotoga maritima
  1eyv-assembly1_A  TM=7.800E-01  e=1.944E-05  Mycobacterium tuberculosis
  4eya-assembly1_A  TM=8.892E-01  e=3.070E-04  Aquifex aeolicus VF5
  3r2d-assembly1_A  TM=8.813E-01  e=5.443E-04  Aquifex aeolicus
  2jr0-assembly1_A  TM=7.586E-01  e=1.711E-03  Aquifex aeolicus

pLDDT: mean 79.31, std 22.87, range [31.77, 98.12]

Solvent-accessible surface area (backbone atoms only — not comparable to full-atom values): 11146 Å² total; per-residue (Å²): 130,87,79,83,73,82,78,49,73,68,53,50,51,50,54,50,48,56,51,50,53,53,34,39,76,68,64,76,42,88,50,69,66,58,51,53,47,52,53,49,48,56,52,47,26,62,76,42,37,70,61,48,49,51,52,47,48,67,72,37,73,92,49,60,71,86,75,42,57,71,53,51,48,52,42,51,42,42,40,53,38,40,67,75,72,35,86,88,54,58,62,68,56,48,52,51,52,42,23,54,52,23,53,72,72,49,49,96,65,32,28,64,52,49,45,58,53,51,53,50,50,52,55,33,51,80,66,59,54,76,63,70,87,65,86,73,84,93,75,84,81,84,80,91,80,84,90,82,91,78,86,84,89,88,80,90,82,92,84,84,87,87,87,86,83,88,85,83,92,82,89,77,92,132